Protein AF-E7AAI5-F1 (afdb_monomer_lite)

Structure (mmCIF, N/CA/C/O backbone):
data_AF-E7AAI5-F1
#
_entry.id   AF-E7AAI5-F1
#
loop_
_atom_site.group_PDB
_atom_site.id
_atom_site.type_symbol
_atom_site.label_atom_id
_atom_site.label_alt_id
_atom_site.label_comp_id
_atom_site.label_asym_id
_atom_site.label_entity_id
_atom_site.label_seq_id
_atom_site.pdbx_PDB_ins_code
_atom_site.Cartn_x
_atom_site.Cartn_y
_atom_site.Cartn_z
_atom_site.occupancy
_atom_site.B_iso_or_equiv
_atom_site.auth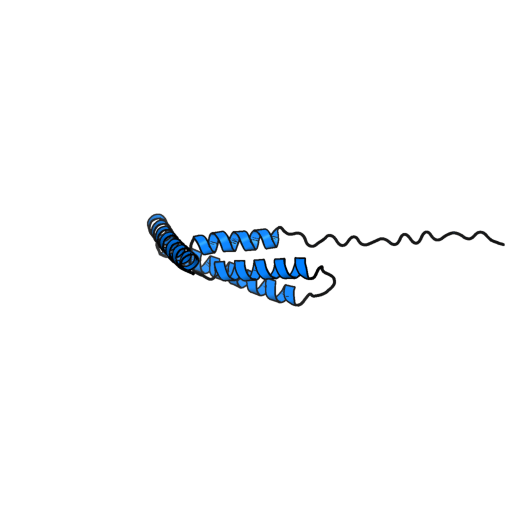_seq_id
_atom_site.auth_comp_id
_atom_site.auth_asym_id
_atom_site.auth_atom_id
_atom_site.pdbx_PDB_model_num
ATOM 1 N N . MET A 1 1 ? -19.771 -8.991 -18.138 1.00 63.50 1 MET A N 1
ATOM 2 C CA . MET A 1 1 ? -18.617 -9.165 -17.228 1.00 63.50 1 MET A CA 1
ATOM 3 C C . MET A 1 1 ? -19.066 -9.314 -15.765 1.00 63.50 1 MET A C 1
ATOM 5 O O . MET A 1 1 ? -18.632 -8.546 -14.916 1.00 63.50 1 MET A O 1
ATOM 9 N N . PRO A 1 2 ? -19.933 -10.290 -15.438 1.00 86.25 2 PRO A N 1
ATOM 10 C CA . PRO A 1 2 ? -20.437 -10.448 -14.068 1.00 86.25 2 PRO A CA 1
ATOM 11 C C . PRO A 1 2 ? -19.345 -10.902 -13.088 1.00 86.25 2 PRO A C 1
ATOM 13 O O . PRO A 1 2 ? -19.354 -10.511 -11.928 1.00 86.25 2 PRO A O 1
ATOM 16 N N . PHE A 1 3 ? -18.364 -11.670 -13.572 1.00 91.06 3 PHE A N 1
ATOM 17 C CA . PHE A 1 3 ? -17.274 -12.198 -12.754 1.00 91.06 3 PHE A CA 1
ATOM 18 C C . PHE A 1 3 ? -16.341 -11.108 -12.205 1.00 91.06 3 PHE A C 1
ATOM 20 O O . PHE A 1 3 ? -16.055 -11.098 -11.015 1.00 91.06 3 PHE A O 1
ATOM 27 N N . LEU A 1 4 ? -15.914 -10.154 -13.044 1.00 89.88 4 LEU A N 1
ATOM 28 C CA . LEU A 1 4 ? -15.064 -9.035 -12.607 1.00 89.88 4 LEU A CA 1
ATOM 29 C C . LEU A 1 4 ? -15.773 -8.154 -11.576 1.00 89.88 4 LEU A C 1
ATOM 31 O O . LEU A 1 4 ? -15.158 -7.720 -10.608 1.00 89.88 4 LEU A O 1
ATOM 35 N N . PHE A 1 5 ? -17.074 -7.931 -11.764 1.00 90.38 5 PHE A N 1
ATOM 36 C CA . PHE A 1 5 ? -17.884 -7.197 -10.801 1.00 90.38 5 PHE A CA 1
ATOM 37 C C . PHE A 1 5 ? -17.971 -7.939 -9.462 1.00 90.38 5 PHE A C 1
ATOM 39 O O . PHE A 1 5 ? -17.704 -7.349 -8.420 1.00 90.38 5 PHE A O 1
ATOM 46 N N . ALA A 1 6 ? -18.268 -9.242 -9.487 1.00 92.75 6 ALA A N 1
ATOM 47 C CA . ALA A 1 6 ? -18.312 -10.066 -8.282 1.00 92.75 6 ALA A CA 1
ATOM 48 C C . ALA A 1 6 ? -16.964 -10.081 -7.543 1.00 92.75 6 ALA A C 1
ATOM 50 O O . ALA A 1 6 ? -16.936 -9.935 -6.323 1.00 92.75 6 ALA A O 1
ATOM 51 N N . LEU A 1 7 ? -15.853 -10.190 -8.277 1.00 92.19 7 LEU A N 1
ATOM 52 C CA . LEU A 1 7 ? -14.509 -10.146 -7.706 1.00 92.19 7 LEU A CA 1
ATOM 53 C C . LEU A 1 7 ? -14.199 -8.781 -7.077 1.00 92.19 7 LEU A C 1
ATOM 55 O O . LEU A 1 7 ? -13.663 -8.732 -5.975 1.00 92.19 7 LEU A O 1
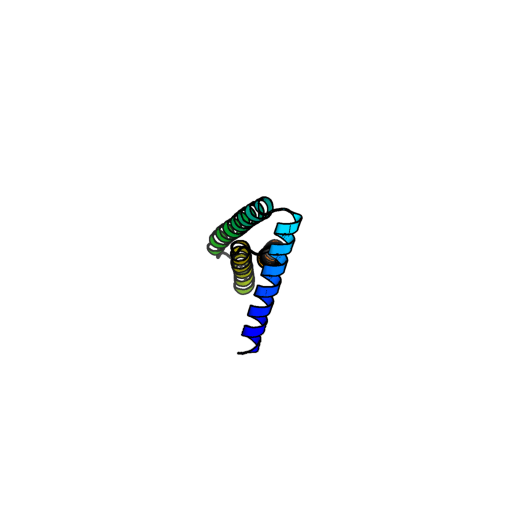ATOM 59 N N . GLY A 1 8 ? -14.567 -7.681 -7.740 1.00 89.50 8 GLY A N 1
ATOM 60 C CA . GLY A 1 8 ? -14.371 -6.327 -7.216 1.00 89.50 8 GLY A CA 1
ATOM 61 C C . GLY A 1 8 ? -15.189 -6.051 -5.953 1.00 89.50 8 GLY A C 1
ATOM 62 O O . GLY A 1 8 ? -14.672 -5.484 -4.994 1.00 89.50 8 GLY A O 1
ATOM 63 N N . VAL A 1 9 ? -16.446 -6.503 -5.912 1.00 92.88 9 VAL A N 1
ATOM 64 C CA . VAL A 1 9 ? -17.278 -6.399 -4.703 1.00 92.88 9 VAL A CA 1
ATOM 65 C C . VAL A 1 9 ? -16.702 -7.255 -3.579 1.00 92.88 9 VAL A C 1
ATOM 67 O O . VAL A 1 9 ? -16.595 -6.781 -2.452 1.00 92.88 9 VAL A O 1
ATOM 70 N N . PHE A 1 10 ? -16.285 -8.489 -3.876 1.00 93.81 10 PHE A N 1
ATOM 71 C CA . PHE A 1 10 ? -15.647 -9.360 -2.891 1.00 93.81 10 PHE A CA 1
ATOM 72 C C . PHE A 1 10 ? -14.378 -8.724 -2.315 1.00 93.81 10 PHE A C 1
ATOM 74 O O . PHE A 1 10 ? -14.222 -8.676 -1.098 1.00 93.81 10 PHE A O 1
ATOM 81 N N . TYR A 1 11 ? -13.519 -8.173 -3.177 1.00 90.56 11 TYR A N 1
ATOM 82 C CA . TYR A 1 11 ? -12.324 -7.441 -2.768 1.00 90.56 11 TYR A CA 1
ATOM 83 C C . TYR A 1 11 ? -12.659 -6.300 -1.803 1.00 90.56 11 TYR A C 1
ATOM 85 O O . TYR A 1 11 ? -12.082 -6.232 -0.723 1.00 90.56 11 TYR A O 1
ATOM 93 N N . LEU A 1 12 ? -13.637 -5.453 -2.144 1.00 91.19 12 LEU A N 1
ATOM 94 C CA . LEU A 1 12 ? -14.046 -4.339 -1.284 1.00 91.19 12 LEU A CA 1
ATOM 95 C C . LEU A 1 12 ? -14.569 -4.806 0.077 1.00 91.19 12 LEU A C 1
ATOM 97 O O . LEU A 1 12 ? -14.247 -4.199 1.093 1.00 91.19 12 LEU A O 1
ATOM 101 N N . VAL A 1 13 ? -15.358 -5.882 0.116 1.00 95.12 13 VAL A N 1
ATOM 102 C CA . VAL A 1 13 ? -15.879 -6.432 1.377 1.00 95.12 13 VAL A CA 1
ATOM 103 C C . VAL A 1 13 ? -14.742 -6.936 2.263 1.00 95.12 13 VAL A C 1
ATOM 105 O O . VAL A 1 13 ? -14.721 -6.636 3.457 1.00 95.12 13 VAL A O 1
ATOM 108 N N . VAL A 1 14 ? -13.788 -7.672 1.686 1.00 94.94 14 VAL A N 1
ATOM 109 C CA . VAL A 1 14 ? -12.609 -8.158 2.415 1.00 94.94 14 VAL A CA 1
ATOM 110 C C . VAL A 1 14 ? -11.768 -6.987 2.917 1.00 94.94 14 VAL A C 1
ATOM 112 O O . VAL A 1 14 ? -11.353 -6.992 4.073 1.00 94.94 14 VAL A O 1
ATOM 115 N N . GLU A 1 15 ? -11.571 -5.961 2.094 1.00 92.44 15 GLU A N 1
ATOM 116 C CA . GLU A 1 15 ? -10.764 -4.800 2.458 1.00 92.44 15 GLU A CA 1
ATOM 117 C C . GLU A 1 15 ? -11.378 -4.017 3.620 1.00 92.44 15 GLU A C 1
ATOM 119 O O . GLU A 1 15 ? -10.702 -3.728 4.606 1.00 92.44 15 GLU A O 1
ATOM 124 N N . VAL A 1 16 ? -12.685 -3.746 3.565 1.00 93.38 16 VAL A N 1
ATOM 125 C CA . VAL A 1 16 ? -13.404 -3.091 4.666 1.00 93.38 16 VAL A CA 1
ATOM 126 C C . VAL A 1 16 ? -13.306 -3.924 5.943 1.00 93.38 16 VAL A C 1
ATOM 128 O O . VAL A 1 16 ? -13.059 -3.374 7.015 1.00 93.38 16 VAL A O 1
ATOM 131 N N . PHE A 1 17 ? -13.455 -5.247 5.846 1.00 95.12 17 PHE A N 1
ATOM 132 C CA . PHE A 1 17 ? -13.310 -6.134 6.998 1.00 95.12 17 PHE A CA 1
ATOM 133 C C . PHE A 1 17 ? -11.902 -6.060 7.612 1.00 95.12 17 PHE A C 1
ATOM 135 O O . PHE A 1 17 ? -11.769 -5.950 8.832 1.00 95.12 17 PHE A O 1
ATOM 142 N N . LEU A 1 18 ? -10.855 -6.066 6.784 1.00 93.12 18 LEU A N 1
ATOM 143 C CA . LEU A 1 18 ? -9.469 -5.964 7.241 1.00 93.12 18 LEU A CA 1
ATOM 144 C C . LEU A 1 18 ? -9.177 -4.609 7.887 1.00 93.12 18 LEU A C 1
ATOM 146 O O . LEU A 1 18 ? -8.604 -4.578 8.974 1.00 93.12 18 LEU A O 1
ATOM 150 N N . ILE A 1 19 ? -9.625 -3.508 7.281 1.00 92.44 19 ILE A N 1
ATOM 151 C CA . ILE A 1 19 ? -9.482 -2.164 7.857 1.00 92.44 19 ILE A CA 1
ATOM 152 C C . ILE A 1 19 ? -10.159 -2.109 9.228 1.00 92.44 19 ILE A C 1
ATOM 154 O O . ILE A 1 19 ? -9.543 -1.681 10.201 1.00 92.44 19 ILE A O 1
ATOM 158 N N . MET A 1 20 ? -11.398 -2.597 9.342 1.00 94.12 20 MET A N 1
ATOM 159 C CA . MET A 1 20 ? -12.117 -2.631 10.620 1.00 94.12 20 MET A CA 1
ATOM 160 C C . MET A 1 20 ? -11.394 -3.488 11.666 1.00 94.12 20 MET A C 1
ATOM 162 O O . MET A 1 20 ? -11.336 -3.104 12.833 1.00 94.12 20 MET A O 1
ATOM 166 N N . SER A 1 21 ? -10.801 -4.615 11.260 1.00 94.31 21 SER A N 1
ATOM 167 C CA . SER A 1 21 ? -9.994 -5.462 12.145 1.00 94.31 21 SER A CA 1
ATOM 168 C C . SER A 1 21 ? -8.733 -4.744 12.636 1.00 94.31 21 SER A C 1
ATOM 170 O O . SER A 1 21 ? -8.442 -4.770 13.831 1.00 94.31 21 SER A O 1
ATOM 172 N N . VAL A 1 22 ? -7.999 -4.073 11.744 1.00 92.31 22 VAL A N 1
ATOM 173 C CA . VAL A 1 22 ? -6.777 -3.324 12.086 1.00 92.31 22 VAL A CA 1
ATOM 174 C C . VAL A 1 22 ? -7.105 -2.140 12.991 1.00 92.31 22 VAL A C 1
ATOM 176 O O . VAL A 1 22 ? -6.468 -1.962 14.028 1.00 92.31 22 VAL A O 1
ATOM 179 N N . VAL A 1 23 ? -8.145 -1.372 12.663 1.00 94.19 23 VAL A N 1
ATOM 180 C CA . VAL A 1 23 ? -8.618 -0.257 13.494 1.00 94.19 23 VAL A CA 1
ATOM 181 C C . VAL A 1 23 ? -9.088 -0.754 14.862 1.00 94.19 23 VAL A C 1
ATOM 183 O O . VAL A 1 23 ? -8.809 -0.105 15.867 1.00 94.19 23 VAL A O 1
ATOM 186 N N . GLY A 1 24 ? -9.751 -1.911 14.931 1.00 94.56 24 GLY A N 1
ATOM 187 C CA . GLY A 1 24 ? -10.173 -2.519 16.193 1.00 94.56 24 GLY A CA 1
ATOM 188 C C . GLY A 1 24 ? -9.011 -2.990 17.075 1.00 94.56 24 GLY A C 1
ATOM 189 O O . GLY A 1 24 ? -9.111 -2.912 18.297 1.00 94.56 24 GLY A O 1
ATOM 190 N N . GLN A 1 25 ? -7.909 -3.454 16.479 1.00 94.31 25 GLN A N 1
ATOM 191 C CA . GLN A 1 25 ? -6.743 -3.968 17.210 1.00 94.31 25 GLN A CA 1
ATOM 192 C C . GLN A 1 25 ? -5.732 -2.882 17.597 1.00 94.31 25 GLN A C 1
ATOM 194 O O . GLN A 1 25 ? -5.217 -2.893 18.713 1.00 94.31 25 GLN A O 1
ATOM 199 N N . PHE A 1 26 ? -5.438 -1.956 16.685 1.00 91.62 26 PHE A N 1
ATOM 200 C CA . PHE A 1 26 ? -4.363 -0.967 16.832 1.00 91.62 26 PHE A CA 1
ATOM 201 C C . PHE A 1 26 ? -4.880 0.461 17.044 1.00 91.62 26 PHE A C 1
ATOM 203 O O . PHE A 1 26 ? -4.118 1.353 17.418 1.00 91.62 26 PHE A O 1
ATOM 210 N N . GLY A 1 27 ? -6.179 0.686 16.840 1.00 92.44 27 GLY A N 1
ATOM 211 C CA . GLY A 1 27 ? -6.811 1.995 16.930 1.00 92.44 27 GLY A CA 1
ATOM 212 C C . GLY A 1 27 ? -6.735 2.794 15.627 1.00 92.44 27 GLY A C 1
ATOM 213 O O . GLY A 1 27 ? -5.872 2.596 14.771 1.00 92.44 27 GLY A O 1
ATOM 214 N N . LEU A 1 28 ? -7.643 3.763 15.498 1.00 91.19 28 LEU A N 1
ATOM 215 C CA . LEU A 1 28 ? -7.752 4.616 14.310 1.00 91.19 28 LEU A CA 1
ATOM 216 C C . LEU A 1 28 ? -6.482 5.439 14.049 1.00 91.19 28 LEU A C 1
ATOM 218 O O . LEU A 1 28 ? -6.102 5.641 12.901 1.00 91.19 28 LEU A O 1
ATOM 222 N N . PHE A 1 29 ? -5.815 5.912 15.103 1.00 92.12 29 PHE A N 1
ATOM 223 C CA . PHE A 1 29 ? -4.626 6.752 14.956 1.00 92.12 29 PHE A CA 1
ATOM 224 C C . PHE A 1 29 ? -3.440 5.983 14.361 1.00 92.12 29 PHE A C 1
ATOM 226 O O . PHE A 1 29 ? -2.737 6.512 13.504 1.00 92.12 29 PHE A O 1
ATOM 233 N N . ALA A 1 30 ? -3.248 4.724 14.772 1.00 90.56 30 ALA A N 1
ATOM 234 C CA . ALA A 1 30 ? -2.217 3.861 14.206 1.00 90.56 30 ALA A CA 1
ATOM 235 C C . ALA A 1 30 ? -2.489 3.567 12.724 1.00 90.56 30 ALA A C 1
ATOM 237 O O . ALA A 1 30 ? -1.568 3.641 11.916 1.00 90.56 30 ALA A O 1
ATOM 238 N N . PHE A 1 31 ? -3.753 3.322 12.363 1.00 90.75 31 PHE A N 1
ATOM 239 C CA . PHE A 1 31 ? -4.164 3.144 10.970 1.00 90.75 31 PHE A CA 1
ATOM 240 C C . PHE A 1 31 ? -3.922 4.404 10.124 1.00 90.75 31 PHE A C 1
ATOM 242 O O . PHE A 1 31 ? -3.355 4.326 9.045 1.00 90.75 31 PHE A O 1
ATOM 249 N N . LEU A 1 32 ? -4.275 5.593 10.622 1.00 91.25 32 LEU A N 1
ATOM 250 C CA . LEU A 1 32 ? -4.001 6.843 9.900 1.00 91.25 32 LEU A CA 1
ATOM 251 C C . LEU A 1 32 ? -2.502 7.077 9.686 1.00 91.25 32 LEU A C 1
ATOM 253 O O . LEU A 1 32 ? -2.098 7.552 8.627 1.00 91.25 32 LEU A O 1
ATOM 257 N N . LEU A 1 33 ? -1.679 6.759 10.686 1.00 93.38 33 LEU A N 1
ATOM 258 C CA . LEU A 1 33 ? -0.229 6.867 10.570 1.00 93.38 33 LEU A CA 1
ATOM 259 C C . LEU A 1 33 ? 0.321 5.880 9.536 1.00 93.38 33 LEU A C 1
ATOM 261 O O . LEU A 1 33 ? 1.172 6.263 8.738 1.00 93.38 33 LEU A O 1
ATOM 265 N N . GLU A 1 34 ? -0.186 4.650 9.520 1.00 91.69 34 GLU A N 1
ATOM 266 C CA . GLU A 1 34 ? 0.130 3.641 8.508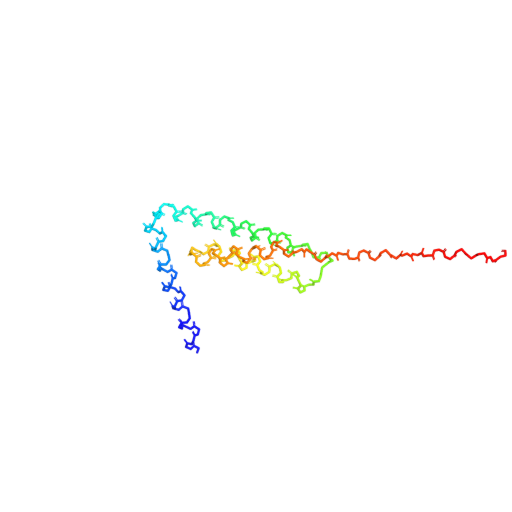 1.00 91.69 34 GLU A CA 1
ATOM 267 C C . GLU A 1 34 ? -0.205 4.156 7.100 1.00 91.69 34 GLU A C 1
ATOM 269 O O . GLU A 1 34 ? 0.711 4.276 6.292 1.00 91.69 34 GLU A O 1
ATOM 274 N N . VAL A 1 35 ? -1.433 4.627 6.854 1.00 92.38 35 VAL A N 1
ATOM 275 C CA . VAL A 1 35 ? -1.848 5.192 5.555 1.00 92.38 35 VAL A CA 1
ATOM 276 C C . VAL A 1 35 ? -0.922 6.324 5.097 1.00 92.38 35 VAL A C 1
ATOM 278 O O . VAL A 1 35 ? -0.552 6.404 3.925 1.00 92.38 35 VAL A O 1
ATOM 281 N N . VAL A 1 36 ? -0.514 7.213 6.009 1.00 93.38 36 VAL A N 1
ATOM 282 C CA . VAL A 1 36 ? 0.429 8.297 5.687 1.00 93.38 36 VAL A CA 1
ATOM 283 C C . VAL A 1 36 ? 1.802 7.740 5.311 1.00 93.38 36 VAL A C 1
ATOM 285 O O . VAL A 1 36 ? 2.402 8.196 4.336 1.00 93.38 36 VAL A O 1
ATOM 288 N N . LEU A 1 37 ? 2.314 6.758 6.055 1.00 92.62 37 LEU A N 1
ATOM 289 C CA . LEU A 1 37 ? 3.596 6.121 5.750 1.00 92.62 37 LEU A CA 1
ATOM 290 C C . LEU A 1 37 ? 3.551 5.365 4.418 1.00 92.62 37 LEU A C 1
ATOM 292 O O . LEU A 1 37 ? 4.478 5.504 3.617 1.00 92.62 37 LEU A O 1
ATOM 296 N N . SER A 1 38 ? 2.477 4.627 4.154 1.00 91.69 38 SER A N 1
ATOM 297 C CA . SER A 1 38 ? 2.246 3.896 2.908 1.00 91.69 38 SER A CA 1
ATOM 298 C C . SER A 1 38 ? 2.179 4.852 1.719 1.00 91.69 38 SER A C 1
ATOM 300 O O . SER A 1 38 ? 2.928 4.680 0.752 1.00 91.69 38 SER A O 1
ATOM 302 N N . ALA A 1 39 ? 1.455 5.967 1.843 1.00 90.00 39 ALA A N 1
ATOM 303 C CA . ALA A 1 39 ? 1.416 7.005 0.816 1.00 90.00 39 ALA A CA 1
ATOM 304 C C . ALA A 1 39 ? 2.788 7.665 0.575 1.00 90.00 39 ALA A C 1
ATOM 306 O O . ALA A 1 39 ? 3.150 7.937 -0.574 1.00 90.00 39 ALA A O 1
ATOM 307 N N . LEU A 1 40 ? 3.590 7.894 1.625 1.00 92.19 40 LEU A N 1
ATOM 308 C CA . LEU A 1 40 ? 4.957 8.418 1.490 1.00 92.19 40 LEU A CA 1
ATOM 309 C C . LEU A 1 40 ? 5.889 7.421 0.787 1.00 92.19 40 LEU A C 1
ATOM 311 O O . LEU A 1 40 ? 6.671 7.816 -0.083 1.00 92.19 40 LEU A O 1
ATOM 315 N N . LEU A 1 41 ? 5.804 6.134 1.132 1.00 89.62 41 LEU A N 1
ATOM 316 C CA . LEU A 1 41 ? 6.574 5.071 0.485 1.00 89.62 41 LEU A CA 1
ATOM 317 C C . LEU A 1 41 ? 6.171 4.904 -0.983 1.00 89.62 41 LEU A C 1
ATOM 319 O O . LEU A 1 41 ? 7.044 4.864 -1.856 1.00 89.62 41 LEU A O 1
ATOM 323 N N . GLY A 1 42 ? 4.868 4.870 -1.264 1.00 88.25 42 GLY A N 1
ATOM 324 C CA . GLY A 1 42 ? 4.316 4.782 -2.612 1.00 88.25 42 GLY A CA 1
ATOM 325 C C . GLY A 1 42 ? 4.711 5.984 -3.467 1.00 88.25 42 GLY A C 1
ATOM 326 O O . GLY A 1 42 ? 5.307 5.820 -4.534 1.00 88.25 42 GLY A O 1
ATOM 327 N N . GLY A 1 43 ? 4.499 7.203 -2.964 1.00 87.38 43 GLY A N 1
ATOM 328 C CA . GLY A 1 43 ? 4.900 8.440 -3.637 1.00 87.38 43 GLY A CA 1
ATOM 329 C C . GLY A 1 43 ? 6.409 8.520 -3.886 1.00 87.38 43 GLY A C 1
ATOM 330 O O . GLY A 1 43 ? 6.848 8.832 -4.996 1.00 87.38 43 GLY A O 1
ATOM 331 N N . GLY A 1 44 ? 7.227 8.154 -2.897 1.00 87.25 44 GLY A N 1
ATOM 332 C CA . GLY A 1 44 ? 8.682 8.088 -3.047 1.00 87.25 44 GLY A CA 1
ATOM 333 C C . GLY A 1 44 ? 9.135 7.066 -4.097 1.00 87.25 44 GLY A C 1
ATOM 334 O O . GLY A 1 44 ? 10.087 7.319 -4.845 1.00 87.25 44 GLY A O 1
ATOM 335 N N . ALA A 1 45 ? 8.447 5.926 -4.194 1.00 84.69 45 ALA A N 1
ATOM 336 C CA . ALA A 1 45 ? 8.713 4.919 -5.215 1.00 84.69 45 ALA A CA 1
ATOM 337 C C . ALA A 1 45 ? 8.351 5.410 -6.626 1.00 84.69 45 ALA A C 1
ATOM 339 O O . ALA A 1 45 ? 9.129 5.184 -7.559 1.00 84.69 45 ALA A O 1
ATOM 340 N N . LEU A 1 46 ? 7.240 6.140 -6.776 1.00 84.94 46 LEU A N 1
ATOM 341 C CA . LEU A 1 46 ? 6.829 6.749 -8.046 1.00 84.94 46 LEU A CA 1
ATOM 342 C C . LEU A 1 46 ? 7.837 7.793 -8.538 1.00 84.94 46 LEU A C 1
ATOM 344 O O . LEU A 1 46 ? 8.240 7.756 -9.702 1.00 84.94 46 LEU A O 1
ATOM 348 N N . LEU A 1 47 ? 8.314 8.672 -7.652 1.00 82.31 47 LEU A N 1
ATOM 349 C CA . LEU A 1 47 ? 9.316 9.688 -7.998 1.00 82.31 47 LEU A CA 1
ATOM 350 C C . LEU A 1 47 ? 10.633 9.052 -8.469 1.00 82.31 47 LEU A C 1
ATOM 352 O O . LEU A 1 47 ? 11.186 9.440 -9.499 1.00 82.31 47 LEU A O 1
ATOM 356 N N . LYS A 1 48 ? 11.113 8.019 -7.764 1.00 74.44 48 LYS A N 1
ATOM 357 C CA . LYS A 1 48 ? 12.313 7.263 -8.168 1.00 74.44 48 LYS A CA 1
ATOM 358 C C . LYS A 1 48 ? 12.113 6.487 -9.472 1.00 74.44 48 LYS A C 1
ATOM 360 O O . LYS A 1 48 ? 13.068 6.330 -10.234 1.00 74.44 48 LYS A O 1
ATOM 365 N N . GLY A 1 49 ? 10.907 5.972 -9.713 1.00 67.50 49 GLY A N 1
ATOM 366 C CA . GLY A 1 49 ? 10.532 5.302 -10.957 1.00 67.50 49 GLY A CA 1
ATOM 367 C C . GLY A 1 49 ? 10.578 6.249 -12.153 1.00 67.50 49 GLY A C 1
ATOM 368 O O . GLY A 1 49 ? 11.207 5.915 -13.152 1.00 67.50 49 GLY A O 1
ATOM 369 N N . SER A 1 50 ? 10.009 7.449 -12.006 1.00 66.12 50 SER A N 1
ATOM 370 C CA . SER A 1 50 ? 10.022 8.499 -13.032 1.00 66.12 50 SER A CA 1
ATOM 371 C C . SER A 1 50 ? 11.448 8.919 -13.400 1.00 66.12 50 SER A C 1
ATOM 373 O O . SER A 1 50 ? 11.810 8.908 -14.569 1.00 66.12 50 SER A O 1
ATOM 375 N N . LEU A 1 51 ? 12.320 9.156 -12.413 1.00 62.69 51 LEU A N 1
ATOM 376 C CA . LEU A 1 51 ? 13.719 9.524 -12.677 1.00 62.69 51 LEU A CA 1
ATOM 377 C C . LEU A 1 51 ? 14.516 8.415 -13.387 1.00 62.69 51 LEU A C 1
ATOM 379 O O . LEU A 1 51 ? 15.337 8.708 -14.250 1.00 62.69 51 LEU A O 1
ATOM 383 N N . LYS A 1 52 ? 14.256 7.139 -13.070 1.00 61.38 52 LYS A N 1
ATOM 384 C CA . LYS A 1 52 ? 14.854 5.993 -13.783 1.00 61.38 52 LYS A CA 1
ATOM 385 C C . LYS A 1 52 ? 14.244 5.760 -15.168 1.00 61.38 52 LYS A C 1
ATOM 387 O O . LYS A 1 52 ? 14.883 5.103 -15.984 1.00 61.38 52 LYS A O 1
ATOM 392 N N . ALA A 1 53 ? 13.044 6.280 -15.429 1.00 59.56 53 ALA A N 1
ATOM 393 C CA . ALA A 1 53 ? 12.395 6.191 -16.731 1.00 59.56 53 ALA A CA 1
ATOM 394 C C . ALA A 1 53 ? 13.065 7.094 -17.792 1.00 59.56 53 ALA A C 1
ATOM 396 O O . ALA A 1 53 ? 12.932 6.848 -18.987 1.00 59.56 53 ALA A O 1
ATOM 397 N N . LEU A 1 54 ? 13.807 8.122 -17.362 1.00 58.66 54 LEU A N 1
ATOM 398 C CA . LEU A 1 54 ? 14.588 8.985 -18.254 1.00 58.66 54 LEU A CA 1
ATOM 399 C C . LEU A 1 54 ? 15.967 8.410 -18.618 1.00 58.66 54 LEU A C 1
ATOM 401 O O . LEU A 1 54 ? 16.574 8.861 -19.588 1.00 58.66 54 LEU A O 1
ATOM 405 N N . ASP A 1 55 ? 16.461 7.412 -17.880 1.00 59.44 55 ASP A N 1
ATOM 406 C CA . ASP A 1 55 ? 17.759 6.784 -18.137 1.00 59.44 55 ASP A CA 1
ATOM 407 C C . ASP A 1 55 ? 17.581 5.593 -19.096 1.00 59.44 55 ASP A C 1
ATOM 409 O O . ASP A 1 55 ? 17.551 4.424 -18.708 1.00 59.44 55 ASP A O 1
ATOM 413 N N . LEU A 1 56 ? 17.359 5.926 -20.370 1.00 58.53 56 LEU A N 1
ATOM 414 C CA . LEU A 1 56 ? 17.092 4.995 -21.479 1.00 58.53 56 LEU A CA 1
ATOM 415 C C . LEU A 1 56 ? 18.367 4.357 -22.064 1.00 58.53 56 LEU A C 1
ATOM 417 O O . LEU A 1 56 ? 18.316 3.702 -23.105 1.00 58.53 56 LEU A O 1
ATOM 421 N N . ARG A 1 57 ? 19.529 4.563 -21.438 1.00 52.94 57 ARG A N 1
ATOM 422 C CA . ARG A 1 57 ? 20.809 4.071 -21.955 1.00 52.94 57 ARG A CA 1
ATOM 423 C C . ARG A 1 57 ? 20.996 2.580 -21.635 1.00 52.94 57 ARG A C 1
ATOM 425 O O . ARG A 1 57 ? 21.146 2.191 -20.480 1.00 52.94 57 ARG A O 1
ATOM 432 N N . ASP A 1 58 ? 21.003 1.767 -22.692 1.00 51.81 58 ASP A N 1
ATOM 433 C CA . ASP A 1 58 ? 21.522 0.388 -22.749 1.00 51.81 58 ASP A CA 1
ATOM 434 C C . ASP A 1 58 ? 20.807 -0.688 -21.907 1.00 51.81 58 ASP A C 1
ATOM 436 O O . ASP A 1 58 ? 21.455 -1.473 -21.210 1.00 51.81 58 ASP A O 1
ATOM 440 N N . ARG A 1 59 ? 19.470 -0.790 -21.974 1.00 57.53 59 ARG A N 1
ATOM 441 C CA . ARG A 1 59 ? 18.748 -1.936 -21.382 1.00 57.53 59 ARG A CA 1
ATOM 442 C C . ARG A 1 59 ? 17.707 -2.544 -22.304 1.00 57.53 59 ARG A C 1
ATOM 444 O O . ARG A 1 59 ? 17.075 -1.834 -23.079 1.00 57.53 59 ARG A O 1
ATOM 451 N N . ASP A 1 60 ? 17.490 -3.849 -22.131 1.00 68.62 60 ASP A N 1
ATOM 452 C CA . ASP A 1 60 ? 16.374 -4.582 -22.727 1.00 68.62 60 ASP A CA 1
ATOM 453 C C . ASP A 1 60 ? 15.050 -3.849 -22.444 1.00 68.62 60 ASP A C 1
ATOM 455 O O . ASP A 1 60 ? 14.634 -3.758 -21.277 1.00 68.62 60 ASP A O 1
ATOM 459 N N . PRO A 1 61 ? 14.372 -3.319 -23.479 1.00 65.44 61 PRO A N 1
ATOM 460 C CA . PRO A 1 61 ? 13.236 -2.422 -23.303 1.00 65.44 61 PRO A CA 1
ATOM 461 C C . PRO A 1 61 ? 12.069 -3.114 -22.597 1.00 65.44 61 PRO A C 1
ATOM 463 O O . PRO A 1 61 ? 11.396 -2.481 -21.790 1.00 65.44 61 PRO A O 1
ATOM 466 N N . LEU A 1 62 ? 11.876 -4.422 -22.814 1.00 71.19 62 LEU A N 1
ATOM 467 C CA . LEU A 1 62 ? 10.823 -5.209 -22.164 1.00 71.19 62 LEU A CA 1
ATOM 468 C C . LEU A 1 62 ? 11.046 -5.353 -20.651 1.00 71.19 62 LEU A C 1
ATOM 470 O O . LEU A 1 62 ? 10.152 -5.064 -19.857 1.00 71.19 62 LEU A O 1
ATOM 474 N N . ALA A 1 63 ? 12.252 -5.765 -20.247 1.00 66.94 63 ALA A N 1
ATOM 475 C CA . ALA A 1 63 ? 12.596 -5.972 -18.840 1.00 66.94 63 ALA A CA 1
ATOM 476 C C . ALA A 1 63 ? 12.611 -4.648 -18.058 1.00 66.94 63 ALA A C 1
ATOM 478 O O . ALA A 1 63 ? 12.278 -4.602 -16.870 1.00 66.94 63 ALA A O 1
ATOM 479 N N . TRP A 1 64 ? 12.974 -3.557 -18.735 1.00 67.38 64 TRP A N 1
ATOM 480 C CA . TRP A 1 64 ? 12.906 -2.211 -18.188 1.00 67.38 64 TRP A CA 1
ATOM 481 C C . TRP A 1 64 ? 11.460 -1.722 -18.030 1.00 67.38 64 TRP A C 1
ATOM 483 O O . TRP A 1 64 ? 11.105 -1.258 -16.945 1.00 67.38 64 TRP A O 1
ATOM 493 N N . MET A 1 65 ? 10.611 -1.893 -19.053 1.00 70.19 65 MET A N 1
ATOM 494 C CA . MET A 1 65 ? 9.194 -1.508 -19.000 1.00 70.19 65 MET A CA 1
ATOM 495 C C . MET A 1 65 ? 8.466 -2.224 -17.868 1.00 70.19 65 MET A C 1
ATOM 497 O O . MET A 1 65 ? 7.734 -1.589 -17.118 1.00 70.19 65 MET A O 1
ATOM 501 N N . GLU A 1 66 ? 8.704 -3.526 -17.702 1.00 72.94 66 GLU A N 1
ATOM 502 C CA . GLU A 1 66 ? 8.092 -4.317 -16.635 1.00 72.94 66 GLU A CA 1
ATOM 503 C C . GLU A 1 66 ? 8.547 -3.834 -15.246 1.00 72.94 66 GLU A C 1
ATOM 505 O O . GLU A 1 66 ? 7.737 -3.696 -14.332 1.00 72.94 66 GLU A O 1
ATOM 510 N N . GLY A 1 67 ? 9.832 -3.496 -15.084 1.00 73.62 67 GLY A N 1
ATOM 511 C CA . GLY A 1 67 ? 10.368 -2.963 -13.829 1.00 73.62 67 GLY A CA 1
ATOM 512 C C . GLY A 1 67 ? 9.846 -1.566 -13.472 1.00 73.62 67 GLY A C 1
ATOM 513 O O . GLY A 1 67 ? 9.626 -1.277 -12.294 1.00 73.62 67 GLY A O 1
ATOM 514 N N . VAL A 1 68 ? 9.637 -0.697 -14.465 1.00 79.12 68 VAL A N 1
ATOM 515 C CA . VAL A 1 68 ? 9.002 0.617 -14.269 1.00 79.12 68 VAL A CA 1
ATOM 516 C C . VAL A 1 68 ? 7.517 0.435 -13.956 1.00 79.12 68 VAL A C 1
ATOM 518 O O . VAL A 1 68 ? 7.039 0.983 -12.968 1.00 79.12 68 VAL A O 1
ATOM 521 N N . PHE A 1 69 ? 6.815 -0.408 -14.713 1.00 81.62 69 PHE A N 1
ATOM 522 C CA . PHE A 1 69 ? 5.395 -0.707 -14.533 1.00 81.62 69 PHE A CA 1
ATOM 523 C C . PHE A 1 69 ? 5.081 -1.280 -13.146 1.00 81.62 69 PHE A C 1
ATOM 525 O O . PHE A 1 69 ? 4.170 -0.795 -12.479 1.00 81.62 69 PHE A O 1
ATOM 532 N N . LEU A 1 70 ? 5.874 -2.245 -12.665 1.00 82.88 70 LEU A N 1
ATOM 533 C CA . LEU A 1 70 ? 5.719 -2.815 -11.322 1.00 82.88 70 LEU A CA 1
ATOM 534 C C . LEU A 1 70 ? 5.942 -1.772 -10.220 1.00 82.88 70 LEU A C 1
ATOM 536 O O . LEU A 1 70 ? 5.222 -1.781 -9.223 1.00 82.88 70 LEU A O 1
ATOM 540 N N . ARG A 1 71 ? 6.888 -0.835 -10.396 1.00 84.06 71 ARG A N 1
ATOM 541 C CA . ARG A 1 71 ? 7.062 0.283 -9.450 1.00 84.06 71 ARG A CA 1
ATOM 542 C C . ARG A 1 71 ? 5.900 1.261 -9.493 1.00 84.06 71 ARG A C 1
ATOM 544 O O . ARG A 1 71 ? 5.502 1.751 -8.443 1.00 84.06 71 ARG A O 1
ATOM 551 N N . THR A 1 72 ? 5.367 1.537 -10.679 1.00 84.56 72 THR A N 1
ATOM 552 C CA . THR A 1 72 ? 4.238 2.451 -10.849 1.00 84.56 72 THR A CA 1
ATOM 553 C C . THR A 1 72 ? 2.965 1.882 -10.238 1.00 84.56 72 THR A C 1
ATOM 555 O O . THR A 1 72 ? 2.322 2.558 -9.442 1.00 84.56 72 THR A O 1
ATOM 558 N N . ILE A 1 73 ? 2.625 0.629 -10.546 1.00 87.12 73 ILE A N 1
ATOM 559 C CA . ILE A 1 73 ? 1.457 -0.035 -9.962 1.00 87.12 73 ILE A CA 1
ATOM 560 C C . ILE A 1 73 ? 1.642 -0.240 -8.461 1.00 87.12 73 ILE A C 1
ATOM 562 O O . ILE A 1 73 ? 0.736 0.081 -7.699 1.00 87.12 73 ILE A O 1
ATOM 566 N N . GLY A 1 74 ? 2.815 -0.707 -8.024 1.00 86.38 74 GLY A N 1
ATOM 567 C CA . GLY A 1 74 ? 3.106 -0.895 -6.604 1.00 86.38 74 GLY A CA 1
ATOM 568 C C . GLY A 1 74 ? 3.011 0.405 -5.806 1.00 86.38 74 GLY A C 1
ATOM 569 O O . GLY A 1 74 ? 2.394 0.436 -4.748 1.00 86.38 74 GLY A O 1
ATOM 570 N N . GLY A 1 75 ? 3.561 1.497 -6.345 1.00 87.19 75 GLY A N 1
ATOM 571 C CA . GLY A 1 75 ? 3.473 2.817 -5.727 1.00 87.19 75 GLY A CA 1
ATOM 572 C C . GLY A 1 75 ? 2.055 3.389 -5.714 1.00 87.19 75 GLY A C 1
ATOM 573 O O . GLY A 1 75 ? 1.673 4.010 -4.730 1.00 87.19 75 GLY A O 1
ATOM 574 N N . LEU A 1 76 ? 1.263 3.158 -6.767 1.00 88.06 76 LEU A N 1
ATOM 575 C CA . LEU A 1 76 ? -0.135 3.592 -6.822 1.00 88.06 76 LEU A CA 1
ATOM 576 C C . LEU A 1 76 ? -1.017 2.821 -5.830 1.00 88.06 76 LEU A C 1
ATOM 578 O O . LEU A 1 76 ? -1.862 3.430 -5.182 1.00 88.06 76 LEU A O 1
ATOM 582 N N . LEU A 1 77 ? -0.795 1.509 -5.694 1.00 88.44 77 LEU A N 1
ATOM 583 C CA . LEU A 1 77 ? -1.468 0.666 -4.703 1.00 88.44 77 LEU A CA 1
ATOM 584 C C . LEU A 1 77 ? -1.210 1.180 -3.284 1.00 88.44 77 LEU A C 1
ATOM 586 O O . LEU A 1 77 ? -2.162 1.403 -2.558 1.00 88.44 77 LEU A O 1
ATOM 590 N N . LEU A 1 78 ? 0.043 1.483 -2.940 1.00 89.00 78 LEU A N 1
ATOM 591 C CA . LEU A 1 78 ? 0.443 2.023 -1.630 1.00 89.00 78 LEU A CA 1
ATOM 592 C C . LEU A 1 78 ? -0.105 3.423 -1.300 1.00 89.00 78 LEU A C 1
ATOM 594 O O . LEU A 1 78 ? -0.078 3.846 -0.150 1.00 89.00 78 LEU A O 1
ATOM 598 N N . ILE A 1 79 ? -0.550 4.183 -2.302 1.00 88.06 79 ILE A N 1
ATOM 599 C CA . ILE A 1 79 ? -1.215 5.477 -2.078 1.00 88.06 79 ILE A CA 1
ATOM 600 C C . ILE A 1 79 ? -2.692 5.269 -1.737 1.00 88.06 79 ILE A C 1
ATOM 602 O O . ILE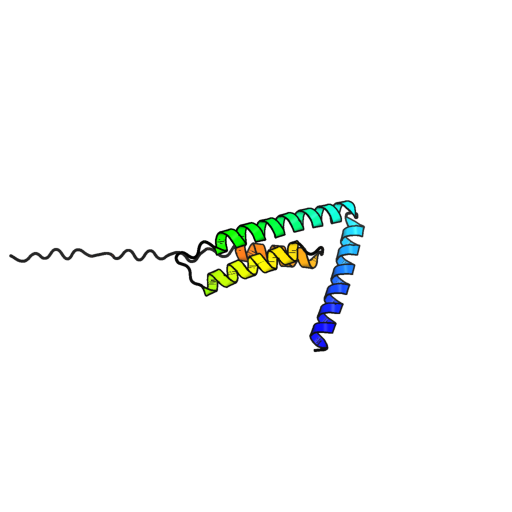 A 1 79 ? -3.297 6.113 -1.072 1.00 88.06 79 ILE A O 1
ATOM 606 N N . LEU A 1 80 ? -3.287 4.175 -2.214 1.00 86.50 80 LEU A N 1
ATOM 607 C CA . LEU A 1 80 ? -4.677 3.870 -1.941 1.00 86.50 80 LEU A CA 1
ATOM 608 C C . LEU A 1 80 ? -4.782 3.270 -0.531 1.00 86.50 80 LEU A C 1
ATOM 610 O O . LEU A 1 80 ? -4.182 2.230 -0.282 1.00 86.50 80 LEU A O 1
ATOM 614 N N . PRO A 1 81 ? -5.552 3.880 0.384 1.00 82.81 81 PRO A N 1
ATOM 615 C CA . PRO A 1 81 ? -5.656 3.380 1.748 1.00 82.81 81 PRO A CA 1
ATOM 616 C C . PRO A 1 81 ? -6.307 1.996 1.750 1.00 82.81 81 PRO A C 1
ATOM 618 O O . PRO A 1 81 ? -7.441 1.849 1.281 1.00 82.81 81 PRO A O 1
ATOM 621 N N . GLY A 1 82 ? -5.613 0.997 2.294 1.00 87.56 82 GLY A N 1
ATOM 622 C CA . GLY A 1 82 ? -6.161 -0.346 2.391 1.00 87.56 82 GLY A CA 1
ATOM 623 C C . GLY A 1 82 ? -5.120 -1.427 2.664 1.00 87.56 82 GLY A C 1
ATOM 624 O O . GLY A 1 82 ? -4.054 -1.454 2.063 1.00 87.56 82 GLY A O 1
ATOM 625 N N . VAL A 1 83 ? -5.467 -2.372 3.536 1.00 88.62 83 VAL A N 1
ATOM 626 C CA . VAL A 1 83 ? -4.543 -3.413 4.006 1.00 88.62 83 VAL A CA 1
ATOM 627 C C . VAL A 1 83 ? -4.058 -4.306 2.859 1.00 88.62 83 VAL A C 1
ATOM 629 O O . VAL A 1 83 ? -2.874 -4.641 2.794 1.00 88.62 83 VAL A O 1
ATOM 632 N N . LEU A 1 84 ? -4.941 -4.710 1.939 1.00 90.44 84 LEU A N 1
ATOM 633 C CA . LEU A 1 84 ? -4.527 -5.485 0.770 1.00 90.44 84 LEU A CA 1
ATOM 634 C C . LEU A 1 84 ? -3.739 -4.617 -0.206 1.00 90.44 84 LEU A C 1
ATOM 636 O O . LEU A 1 84 ? -2.744 -5.096 -0.756 1.00 90.44 84 LEU A O 1
ATOM 640 N N . CYS A 1 85 ? -4.144 -3.360 -0.404 1.00 90.12 85 CYS A N 1
ATOM 641 C CA . CYS A 1 85 ? -3.399 -2.405 -1.224 1.00 90.12 85 CYS A CA 1
ATOM 642 C C . CYS A 1 85 ? -1.945 -2.269 -0.751 1.00 90.12 85 CYS A C 1
ATOM 644 O O . CYS A 1 85 ? -1.033 -2.361 -1.575 1.00 90.12 85 CYS A O 1
ATOM 646 N N . ASP A 1 86 ? -1.716 -2.157 0.557 1.00 88.69 86 ASP A N 1
ATOM 647 C CA . ASP A 1 86 ? -0.377 -2.034 1.133 1.00 88.69 86 ASP A CA 1
ATOM 648 C C . ASP A 1 86 ? 0.434 -3.314 0.951 1.00 88.69 86 ASP A C 1
ATOM 650 O O . ASP A 1 86 ? 1.588 -3.268 0.521 1.00 88.69 86 ASP A O 1
ATOM 654 N N . VAL A 1 87 ? -0.172 -4.480 1.202 1.00 89.62 87 VAL A N 1
ATOM 655 C CA . VAL A 1 87 ? 0.492 -5.778 1.019 1.00 89.62 87 VAL A CA 1
ATOM 656 C C . VAL A 1 87 ? 0.894 -5.984 -0.442 1.00 89.62 87 VAL A C 1
ATOM 658 O O . VAL A 1 87 ? 2.056 -6.283 -0.729 1.00 89.62 87 VAL A O 1
ATOM 661 N N . PHE A 1 88 ? -0.033 -5.803 -1.385 1.00 90.81 88 PHE A N 1
ATOM 662 C CA . PHE A 1 88 ? 0.261 -5.973 -2.809 1.00 90.81 88 PHE A CA 1
ATOM 663 C C . PHE A 1 88 ? 1.203 -4.888 -3.336 1.00 90.81 88 PHE A C 1
ATOM 665 O O . PHE A 1 88 ? 2.092 -5.190 -4.136 1.00 90.81 88 PHE A O 1
ATOM 672 N N . GLY A 1 89 ? 1.058 -3.650 -2.866 1.00 88.75 89 GLY A N 1
ATOM 673 C CA . GLY A 1 8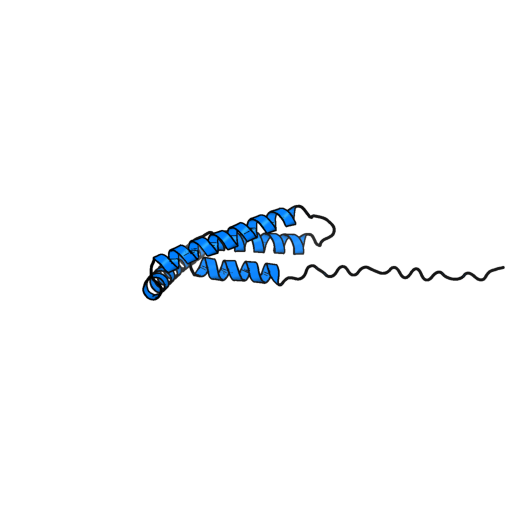9 ? 1.926 -2.536 -3.221 1.00 88.75 89 GLY A CA 1
ATOM 674 C C . GLY A 1 89 ? 3.366 -2.755 -2.756 1.00 88.75 89 GLY A C 1
ATOM 675 O O . GLY A 1 89 ? 4.296 -2.648 -3.560 1.00 88.75 89 GLY A O 1
ATOM 676 N N . LEU A 1 90 ? 3.566 -3.166 -1.498 1.00 89.31 90 LEU A N 1
ATOM 677 C CA . LEU A 1 90 ? 4.880 -3.519 -0.951 1.00 89.31 90 LEU A CA 1
ATOM 678 C C . LEU A 1 90 ? 5.499 -4.710 -1.677 1.00 89.31 90 LEU A C 1
ATOM 680 O O . LEU A 1 90 ? 6.682 -4.661 -2.014 1.00 89.31 90 LEU A O 1
ATOM 684 N N . LEU A 1 91 ? 4.722 -5.759 -1.956 1.00 89.31 91 LEU A N 1
ATOM 685 C CA . LEU A 1 91 ? 5.204 -6.917 -2.712 1.00 89.31 91 LEU A CA 1
ATOM 686 C C . LEU A 1 91 ? 5.654 -6.516 -4.119 1.00 89.31 91 LEU A C 1
ATOM 688 O O . LEU A 1 91 ? 6.747 -6.895 -4.541 1.00 89.31 91 LEU A O 1
ATOM 692 N N . ALA A 1 92 ? 4.864 -5.709 -4.828 1.00 86.44 92 ALA A N 1
ATOM 693 C CA . ALA A 1 92 ? 5.223 -5.211 -6.152 1.00 86.44 92 ALA A CA 1
ATOM 694 C C . ALA A 1 92 ? 6.511 -4.369 -6.113 1.00 86.44 92 ALA A C 1
ATOM 696 O O . ALA A 1 92 ? 7.402 -4.558 -6.948 1.00 86.44 92 ALA A O 1
ATOM 697 N N . LEU A 1 93 ? 6.662 -3.499 -5.107 1.00 85.06 93 LEU A N 1
ATOM 698 C CA . LEU A 1 93 ? 7.891 -2.730 -4.905 1.00 85.06 93 LEU A CA 1
ATOM 699 C C . LEU A 1 93 ? 9.093 -3.618 -4.569 1.00 85.06 93 LEU A C 1
ATOM 701 O O . LEU A 1 93 ? 10.183 -3.383 -5.095 1.00 85.06 93 LEU A O 1
ATOM 705 N N . LEU A 1 94 ? 8.907 -4.645 -3.740 1.00 86.44 94 LEU A N 1
ATOM 706 C CA . LEU A 1 94 ? 9.959 -5.580 -3.352 1.00 86.44 94 LEU A CA 1
ATOM 707 C C . LEU A 1 94 ? 10.431 -6.401 -4.552 1.00 86.44 94 LEU A C 1
ATOM 709 O O . LEU A 1 94 ? 11.634 -6.493 -4.789 1.00 86.44 94 LEU A O 1
ATOM 713 N N . VAL A 1 95 ? 9.510 -6.920 -5.367 1.00 85.06 95 VAL A N 1
ATOM 714 C CA . VAL A 1 95 ? 9.841 -7.618 -6.621 1.00 85.06 95 VAL A CA 1
ATOM 715 C C . VAL A 1 95 ? 10.599 -6.686 -7.568 1.00 85.06 95 VAL A C 1
ATOM 717 O O . VAL A 1 95 ? 11.629 -7.066 -8.131 1.00 85.06 95 VAL A O 1
ATOM 720 N N . ALA A 1 96 ? 10.148 -5.438 -7.700 1.00 81.00 96 ALA A N 1
ATOM 721 C CA . ALA A 1 96 ? 10.815 -4.445 -8.532 1.00 81.00 96 ALA A CA 1
ATOM 722 C C . ALA A 1 96 ? 12.179 -3.983 -7.981 1.00 81.00 96 ALA A C 1
ATOM 724 O O . ALA A 1 96 ? 12.974 -3.385 -8.716 1.00 81.00 96 ALA A O 1
ATOM 725 N N . TRP A 1 97 ? 12.457 -4.208 -6.697 1.00 79.31 97 TRP A N 1
ATOM 726 C CA . TRP A 1 97 ? 13.756 -3.944 -6.082 1.00 79.31 97 TRP A CA 1
ATOM 727 C C . TRP A 1 97 ? 14.703 -5.143 -6.193 1.00 79.31 97 TRP A C 1
ATOM 729 O O . TRP A 1 97 ? 15.878 -4.958 -6.502 1.00 79.31 97 TRP A O 1
ATOM 739 N N . LEU A 1 98 ? 14.189 -6.362 -6.006 1.00 81.00 98 LEU A N 1
ATOM 740 C CA . LEU A 1 98 ? 14.967 -7.602 -6.033 1.00 81.00 98 LEU A CA 1
ATOM 741 C C . LEU A 1 98 ? 15.435 -7.985 -7.443 1.00 81.00 98 LEU A C 1
ATOM 743 O O . LEU A 1 98 ? 16.469 -8.641 -7.592 1.00 81.00 98 LEU A O 1
ATOM 747 N N . ARG A 1 99 ? 14.719 -7.557 -8.491 1.00 72.38 99 ARG A N 1
ATOM 748 C CA . ARG A 1 99 ? 15.192 -7.708 -9.872 1.00 72.38 99 ARG A CA 1
ATOM 749 C C . ARG A 1 99 ? 16.492 -6.922 -10.067 1.00 72.38 99 ARG A C 1
ATOM 751 O O . ARG A 1 99 ? 16.488 -5.699 -10.227 1.00 72.38 99 ARG A O 1
ATOM 758 N N . LYS A 1 100 ? 17.616 -7.646 -10.073 1.00 54.66 100 LYS A N 1
ATOM 759 C CA . LYS A 1 100 ? 18.916 -7.114 -10.489 1.00 54.66 100 LYS A CA 1
ATOM 760 C C . LYS A 1 100 ? 18.805 -6.597 -11.928 1.00 54.66 100 LYS A C 1
ATOM 762 O O . LYS A 1 100 ? 18.143 -7.237 -12.746 1.00 54.66 100 LYS A O 1
ATOM 767 N N . PRO A 1 101 ? 19.448 -5.461 -12.255 1.00 53.88 101 PRO A N 1
ATOM 768 C CA . PRO A 1 101 ? 19.640 -5.108 -13.653 1.00 53.88 101 PRO A CA 1
ATOM 769 C C . PRO A 1 101 ? 20.357 -6.269 -14.359 1.00 53.88 101 PRO A C 1
ATOM 771 O O . PRO A 1 101 ? 21.202 -6.905 -13.716 1.00 53.88 101 PRO A O 1
ATOM 774 N N . PRO A 1 102 ? 20.028 -6.571 -15.630 1.00 45.81 102 PRO A N 1
ATOM 775 C CA . PRO A 1 102 ? 20.774 -7.569 -16.380 1.00 45.81 102 PRO A CA 1
ATOM 776 C C . PRO A 1 102 ? 22.257 -7.212 -16.284 1.00 45.81 102 PRO A C 1
ATOM 778 O O . PRO A 1 102 ? 22.645 -6.053 -16.457 1.00 45.81 102 PRO A O 1
ATOM 781 N N . LYS A 1 103 ? 23.063 -8.195 -15.880 1.00 41.06 103 LYS A N 1
ATOM 782 C CA . LYS A 1 103 ? 24.513 -8.057 -15.823 1.00 41.06 103 LYS A CA 1
ATOM 783 C C . LYS A 1 103 ? 24.936 -7.800 -17.266 1.00 41.06 103 LYS A C 1
ATOM 785 O O . LYS A 1 103 ? 24.683 -8.643 -18.120 1.00 41.06 103 LYS A O 1
ATOM 790 N N . LYS A 1 104 ? 25.469 -6.610 -17.541 1.00 40.56 104 LYS A N 1
ATOM 791 C CA . LYS A 1 104 ? 26.109 -6.321 -18.819 1.00 40.56 104 LYS A CA 1
ATOM 792 C C . LYS A 1 104 ? 27.266 -7.314 -18.900 1.00 40.56 104 LYS A C 1
ATOM 794 O O . LYS A 1 104 ? 28.202 -7.205 -18.111 1.00 40.56 104 LYS A O 1
ATOM 799 N N . ASP A 1 105 ? 27.132 -8.350 -19.725 1.00 43.72 105 ASP A N 1
ATOM 800 C CA . ASP A 1 105 ? 28.308 -9.073 -20.192 1.00 43.72 105 ASP A CA 1
ATOM 801 C C . ASP A 1 105 ? 29.037 -8.044 -21.044 1.00 43.72 105 ASP A C 1
ATOM 803 O O . ASP A 1 105 ? 28.707 -7.809 -22.207 1.00 43.72 105 ASP A O 1
ATOM 807 N N . ASP A 1 106 ? 29.948 -7.319 -20.397 1.00 42.31 106 ASP A N 1
ATOM 808 C CA . ASP A 1 106 ? 30.992 -6.602 -21.092 1.00 42.31 106 ASP A CA 1
ATOM 809 C C . ASP A 1 106 ? 31.774 -7.697 -21.810 1.00 42.31 106 ASP A C 1
ATOM 811 O O . ASP A 1 106 ? 32.639 -8.352 -21.230 1.00 42.31 106 ASP A O 1
ATOM 815 N N . GLY A 1 107 ? 31.364 -7.968 -23.051 1.00 41.97 107 GLY A N 1
ATOM 816 C CA . GLY A 1 107 ? 32.131 -8.741 -24.000 1.00 41.97 107 GLY A CA 1
ATOM 817 C C . GLY A 1 107 ? 33.472 -8.046 -24.121 1.00 41.97 107 GLY A C 1
ATOM 818 O O . GLY A 1 107 ? 33.624 -7.098 -24.890 1.00 41.97 107 GLY A O 1
ATOM 819 N N . ILE A 1 108 ? 34.419 -8.487 -23.297 1.00 43.62 108 ILE A N 1
ATOM 820 C CA . ILE A 1 108 ? 35.836 -8.304 -23.526 1.00 43.62 108 ILE A CA 1
ATOM 821 C C . ILE A 1 108 ? 36.041 -8.949 -24.888 1.00 43.62 108 ILE A C 1
ATOM 823 O O . ILE A 1 108 ? 36.042 -10.169 -25.036 1.00 43.62 108 ILE A O 1
ATOM 827 N N . ILE A 1 109 ? 36.075 -8.106 -25.914 1.00 50.19 109 ILE A N 1
ATOM 828 C CA . ILE A 1 109 ? 36.651 -8.473 -27.189 1.00 50.19 109 ILE A CA 1
ATOM 829 C C . ILE A 1 109 ? 38.124 -8.658 -26.844 1.00 50.19 109 ILE A C 1
ATOM 831 O O . ILE A 1 109 ? 38.877 -7.685 -26.806 1.00 50.19 109 ILE A O 1
ATOM 835 N N . ASP A 1 110 ? 38.506 -9.889 -26.506 1.00 46.12 110 ASP A N 1
ATOM 836 C CA . ASP A 1 110 ? 39.898 -10.305 -26.545 1.00 46.12 110 ASP A CA 1
ATOM 837 C C . ASP A 1 110 ? 40.300 -10.199 -28.014 1.00 46.12 110 ASP A C 1
ATOM 839 O O . ASP A 1 110 ? 40.122 -11.107 -28.826 1.00 46.12 110 ASP A O 1
ATOM 843 N N . VAL A 1 111 ? 40.765 -9.008 -28.387 1.00 53.78 111 VAL A N 1
ATOM 844 C CA . VAL A 1 111 ? 41.579 -8.831 -29.575 1.00 53.78 111 VAL A CA 1
ATOM 845 C C . VAL A 1 111 ? 42.876 -9.551 -29.237 1.00 53.78 111 VAL A C 1
ATOM 847 O O . VAL A 1 111 ? 43.811 -8.948 -28.714 1.00 53.78 111 VAL A O 1
ATOM 850 N N . GLU A 1 112 ? 42.907 -10.863 -29.476 1.00 49.72 112 GLU A N 1
ATOM 851 C CA . GLU A 1 112 ? 44.155 -11.582 -29.677 1.00 49.72 112 GLU A CA 1
ATOM 852 C C . GLU A 1 112 ? 44.882 -10.834 -30.793 1.00 49.72 112 GLU A C 1
ATOM 854 O O . GLU A 1 112 ? 44.547 -10.923 -31.978 1.00 49.72 112 GLU A O 1
ATOM 859 N N . VAL A 1 113 ? 45.835 -9.998 -30.387 1.00 53.00 113 VAL A N 1
ATOM 860 C CA . VAL A 1 113 ? 46.816 -9.416 -31.283 1.00 53.00 113 VAL A CA 1
ATOM 861 C C . VAL A 1 113 ? 47.599 -10.613 -31.802 1.00 53.00 113 VAL A C 1
ATOM 863 O O . VAL A 1 113 ? 48.484 -11.132 -31.131 1.00 53.00 113 VAL A O 1
ATOM 866 N N . LEU A 1 114 ? 47.195 -11.116 -32.967 1.00 45.97 114 LEU A N 1
ATOM 867 C CA . LEU A 1 114 ? 47.997 -12.028 -33.761 1.00 45.97 114 LEU A CA 1
ATOM 868 C C . LEU A 1 114 ? 49.297 -11.286 -34.074 1.00 45.97 114 LEU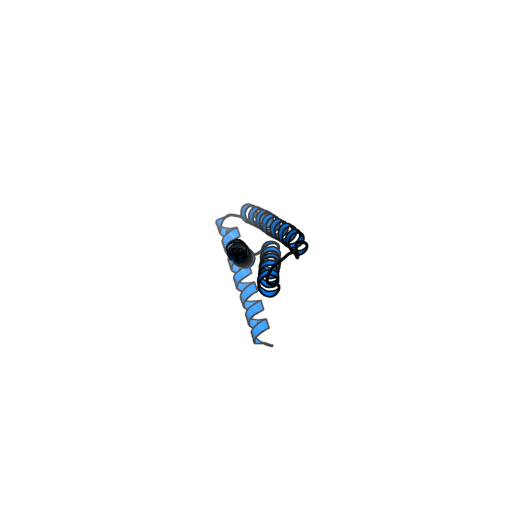 A C 1
ATOM 870 O O . LEU A 1 114 ? 49.347 -10.479 -35.006 1.00 45.97 114 LEU A O 1
ATOM 874 N N . ASP A 1 115 ? 50.323 -11.550 -33.263 1.00 50.88 115 ASP A N 1
ATOM 875 C CA . ASP A 1 115 ? 51.715 -11.295 -33.598 1.00 50.88 115 ASP A CA 1
ATOM 876 C C . ASP A 1 115 ? 51.972 -11.971 -34.939 1.00 50.88 115 ASP A C 1
ATOM 878 O O . ASP A 1 115 ? 52.114 -13.190 -35.067 1.00 50.88 115 ASP A O 1
ATOM 882 N N . LYS A 1 116 ? 51.939 -11.155 -35.987 1.00 47.12 116 LYS A N 1
ATOM 883 C CA . LYS A 1 116 ? 52.307 -11.572 -37.323 1.00 47.12 116 LYS A CA 1
ATOM 884 C C . LYS A 1 116 ? 53.813 -11.405 -37.439 1.00 47.12 116 LYS A C 1
ATOM 886 O O . LYS A 1 116 ? 54.292 -10.442 -38.030 1.00 47.12 116 LYS A O 1
ATOM 891 N N . ASP A 1 117 ? 54.537 -12.379 -36.899 1.00 51.50 117 ASP A N 1
ATOM 892 C CA . ASP A 1 117 ? 55.866 -12.707 -37.402 1.00 51.50 117 ASP A CA 1
ATOM 893 C C . ASP A 1 117 ? 55.755 -12.946 -38.914 1.00 51.50 117 ASP A C 1
ATOM 895 O O . ASP A 1 117 ? 55.001 -13.808 -39.382 1.00 51.50 117 ASP A O 1
ATOM 899 N N . GLY A 1 118 ? 56.463 -12.140 -39.707 1.00 47.81 118 GLY A N 1
ATOM 900 C CA . GLY A 1 118 ? 56.324 -12.217 -41.155 1.00 47.81 118 GLY A CA 1
ATOM 901 C C . GLY A 1 118 ? 57.176 -11.268 -41.991 1.00 47.81 118 GLY A C 1
ATOM 902 O O . GLY A 1 118 ? 56.609 -10.625 -42.872 1.00 47.81 118 GLY A O 1
ATOM 903 N N . ARG A 1 119 ? 58.505 -11.350 -41.810 1.00 38.97 119 ARG A N 1
ATOM 904 C CA . ARG A 1 119 ? 59.615 -10.842 -42.659 1.00 38.97 119 ARG A CA 1
ATOM 905 C C . ARG A 1 119 ? 60.117 -9.424 -42.417 1.00 38.97 119 ARG A C 1
ATOM 907 O O . ARG A 1 119 ? 59.310 -8.477 -42.479 1.00 38.97 119 ARG A O 1
#

Radius of gyration: 23.14 Å; chains: 1; bounding box: 80×22×60 Å

Organism: Helicobacter felis (strain ATCC 49179 / CCUG 28539 / NCTC 12436 / CS1) (NCBI:txid936155)

Foldseek 3Di:
DVVVVVVVVVVVVVFVVVLVVCCVPPNPVVLVVQLVVLLVVLVVLLVVLVVVVVVPPDADVVVNVQLSVLSNQLSVLSNDRTPVSSVSSVVSVVVSVPDDGPDPPPPPPPPPPPPPPDD

Sequence (119 aa):
MPFLFALGVFYLVVEVFLIMSVVGQFGLFAFLLEVVLSALLGGGALLKGSLKALDLRDRDPLAWMEGVFLRTIGGLLLILPGVLCDVFGLLALLVAWLRKPPKKDDGIIDVEVLDKDGR

InterPro domains:
  IPR007313 FxsA cytoplasmic membrane protein [NF008528] (6-97)
  IPR007313 FxsA cytoplasmic membrane protein [PF04186] (8-100)

pLDDT: mean 77.66, std 17.23, range [38.97, 95.12]

Secondary structure (DSSP, 8-state):
-HHHHHHHHHHHHHHHHHHHHHHHHH-HHHHHHHHHHHHHHHHHHHHHHHHHHT--SS--HHHHHHHHHHHHHHHHHHHS--HHHHHHHHHHHHHHHHSPPP-----------------